Protein AF-A0A938R783-F1 (afdb_monomer_lite)

pLDDT: mean 82.63, std 14.02, range [48.97, 93.31]

Structure (mmCIF, N/CA/C/O backbone):
data_AF-A0A938R783-F1
#
_entry.id   AF-A0A938R783-F1
#
loop_
_atom_site.group_PDB
_atom_site.id
_atom_site.type_symbol
_atom_site.label_atom_id
_atom_site.label_alt_id
_atom_site.label_comp_id
_atom_site.label_asym_id
_atom_site.label_entity_id
_atom_site.label_seq_id
_atom_site.pdbx_PDB_ins_code
_atom_site.Cartn_x
_atom_site.Cartn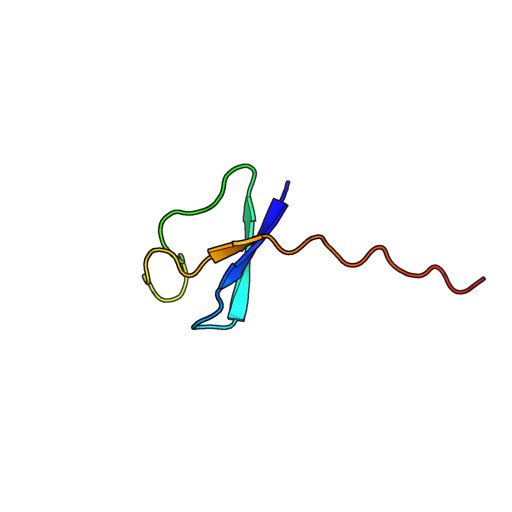_y
_atom_site.Cartn_z
_atom_site.occupancy
_atom_site.B_iso_or_equiv
_atom_site.auth_seq_id
_atom_site.auth_comp_id
_atom_site.auth_asym_id
_atom_site.auth_atom_id
_atom_site.pdbx_PDB_model_num
ATOM 1 N N . MET A 1 1 ? 10.396 -6.684 -6.295 1.00 68.50 1 MET A N 1
ATOM 2 C CA . MET A 1 1 ? 9.314 -5.681 -6.212 1.00 68.50 1 MET A CA 1
ATOM 3 C C . MET A 1 1 ? 9.249 -5.184 -4.774 1.00 68.50 1 MET A C 1
ATOM 5 O O . MET A 1 1 ? 9.824 -5.826 -3.904 1.00 68.50 1 MET A O 1
ATOM 9 N N . ALA A 1 2 ? 8.718 -3.989 -4.538 1.00 82.88 2 ALA A N 1
ATOM 10 C CA . ALA A 1 2 ? 8.632 -3.406 -3.207 1.00 82.88 2 ALA A CA 1
ATOM 11 C C . ALA A 1 2 ? 7.229 -3.653 -2.655 1.00 82.88 2 ALA A C 1
ATOM 13 O O . ALA A 1 2 ? 6.248 -3.369 -3.340 1.00 82.88 2 ALA A O 1
ATOM 14 N N . VAL A 1 3 ? 7.139 -4.159 -1.428 1.00 88.00 3 VAL A N 1
ATOM 15 C CA . VAL A 1 3 ? 5.850 -4.258 -0.746 1.00 88.00 3 VAL A CA 1
ATOM 16 C C . VAL A 1 3 ? 5.516 -2.879 -0.187 1.00 88.00 3 VAL A C 1
ATOM 18 O O . VAL A 1 3 ? 6.362 -2.228 0.422 1.00 88.00 3 VAL A O 1
ATOM 21 N N . PHE A 1 4 ? 4.300 -2.402 -0.415 1.00 90.31 4 PHE A N 1
ATOM 22 C CA . PHE A 1 4 ? 3.767 -1.199 0.209 1.00 90.31 4 PHE A CA 1
ATOM 23 C C . PHE A 1 4 ? 2.568 -1.580 1.068 1.00 90.31 4 PHE A C 1
ATOM 25 O O . PHE A 1 4 ? 1.696 -2.306 0.611 1.00 90.31 4 PHE A O 1
ATOM 32 N N . THR A 1 5 ? 2.515 -1.098 2.302 1.00 91.50 5 THR A N 1
ATOM 33 C CA . THR A 1 5 ? 1.388 -1.308 3.213 1.00 91.50 5 THR A CA 1
ATOM 34 C C . THR A 1 5 ? 0.610 -0.011 3.354 1.00 91.50 5 THR A C 1
ATOM 36 O O . THR A 1 5 ? 1.197 1.059 3.512 1.00 91.50 5 THR A O 1
ATOM 39 N N . CYS A 1 6 ? -0.715 -0.104 3.276 1.00 93.31 6 CYS A N 1
ATOM 40 C CA . CYS A 1 6 ? -1.605 1.001 3.590 1.00 93.31 6 CYS A CA 1
ATOM 41 C C . CYS A 1 6 ? -1.636 1.226 5.098 1.00 93.31 6 CYS A C 1
ATOM 43 O O . CYS A 1 6 ? -2.043 0.329 5.830 1.00 93.31 6 CYS A O 1
ATOM 45 N N . GLU A 1 7 ? -1.333 2.431 5.563 1.00 90.94 7 GLU A N 1
ATOM 46 C CA . GLU A 1 7 ? -1.483 2.752 6.989 1.00 90.94 7 GLU A CA 1
ATOM 47 C C . GLU A 1 7 ? -2.949 2.913 7.418 1.00 90.94 7 GLU A C 1
ATOM 49 O O . GLU A 1 7 ? -3.269 2.737 8.588 1.00 90.94 7 GLU A O 1
ATOM 54 N N . LYS A 1 8 ? -3.866 3.197 6.481 1.00 92.69 8 LYS A N 1
ATOM 55 C CA . LYS A 1 8 ? -5.300 3.348 6.786 1.00 92.69 8 LYS A CA 1
ATOM 56 C C . LYS A 1 8 ? -6.061 2.027 6.862 1.00 92.69 8 LYS A C 1
ATOM 58 O O . LYS A 1 8 ? -6.900 1.868 7.738 1.00 92.69 8 LYS A O 1
ATOM 63 N N . CY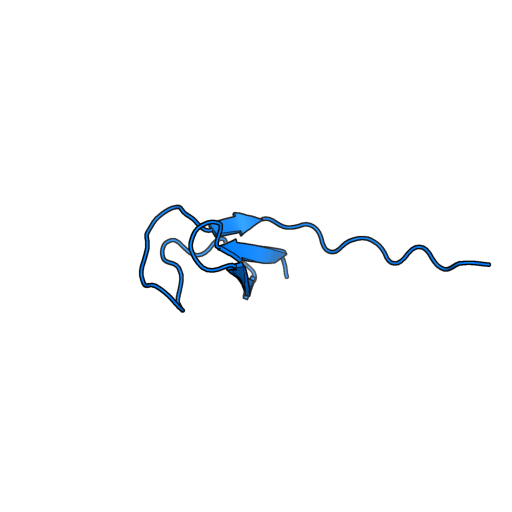S A 1 9 ? -5.831 1.113 5.918 1.00 91.94 9 CYS A N 1
ATOM 64 C CA . CYS A 1 9 ? -6.582 -0.149 5.842 1.00 91.94 9 CYS A CA 1
ATOM 65 C C . CYS A 1 9 ? -5.732 -1.402 6.081 1.00 91.94 9 CYS A C 1
ATOM 67 O O . CYS A 1 9 ? -6.277 -2.497 6.127 1.00 91.94 9 CYS A O 1
ATOM 69 N N . GLY A 1 10 ? -4.408 -1.272 6.210 1.00 88.31 10 GLY A N 1
ATOM 70 C CA . GLY A 1 10 ? -3.506 -2.408 6.416 1.00 88.31 10 GLY A CA 1
ATOM 71 C C . GLY A 1 10 ? -3.224 -3.248 5.166 1.00 88.31 10 GLY A C 1
ATOM 72 O O . GLY A 1 10 ? -2.443 -4.192 5.239 1.00 88.31 10 GLY A O 1
ATOM 73 N N . SER A 1 11 ? -3.809 -2.921 4.006 1.00 91.50 11 SER A N 1
ATOM 74 C CA . SER A 1 11 ? -3.606 -3.693 2.774 1.00 91.50 11 SER A CA 1
ATOM 75 C C . SER A 1 11 ? -2.152 -3.646 2.306 1.00 91.50 11 SER A C 1
ATOM 77 O O . SER A 1 11 ? -1.585 -2.554 2.202 1.00 91.50 11 SER A O 1
ATOM 79 N N . GLN A 1 12 ? -1.586 -4.792 1.933 1.00 91.31 12 GLN A N 1
ATOM 80 C CA . GLN A 1 12 ? -0.237 -4.887 1.376 1.00 91.31 12 GLN A CA 1
ATOM 81 C C . GLN A 1 12 ? -0.289 -5.072 -0.140 1.00 91.31 12 GLN A C 1
ATOM 83 O O . GLN A 1 12 ? -1.072 -5.872 -0.645 1.00 91.31 12 GLN A O 1
ATOM 88 N N . VAL A 1 13 ? 0.543 -4.336 -0.872 1.00 89.00 13 VAL A N 1
ATOM 89 C CA . VAL A 1 13 ? 0.643 -4.418 -2.329 1.00 89.00 13 VAL A CA 1
ATOM 90 C C . VAL A 1 13 ? 2.086 -4.623 -2.752 1.00 89.00 13 VAL A C 1
ATOM 92 O O . VAL A 1 13 ? 2.984 -3.900 -2.334 1.00 89.00 13 VAL A O 1
ATOM 95 N N . ASP A 1 14 ? 2.300 -5.622 -3.591 1.00 89.69 14 ASP A N 1
ATOM 96 C CA . ASP A 1 14 ? 3.575 -5.954 -4.209 1.00 89.69 14 ASP A CA 1
ATOM 97 C C . ASP A 1 14 ? 3.658 -5.247 -5.566 1.00 89.69 14 ASP A C 1
ATO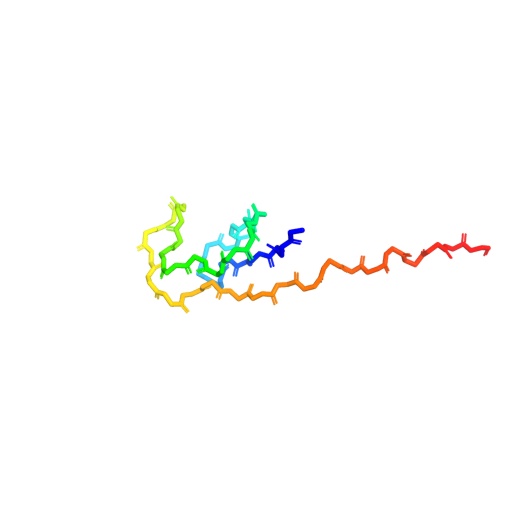M 99 O O . ASP A 1 14 ? 2.995 -5.624 -6.528 1.00 89.69 14 ASP A O 1
ATOM 103 N N . THR A 1 15 ? 4.409 -4.149 -5.647 1.00 86.81 15 THR A N 1
ATOM 104 C CA . THR A 1 15 ? 4.538 -3.396 -6.900 1.00 86.81 15 THR A CA 1
ATOM 105 C C . THR A 1 15 ? 5.959 -2.898 -7.107 1.00 86.81 15 THR A C 1
ATOM 107 O O . THR A 1 15 ? 6.756 -2.719 -6.184 1.00 86.81 15 THR A O 1
ATOM 110 N N . ARG A 1 16 ? 6.331 -2.644 -8.365 1.00 86.69 16 ARG A N 1
ATOM 111 C CA . ARG A 1 16 ? 7.637 -2.036 -8.670 1.00 86.69 16 ARG A CA 1
ATOM 112 C C . ARG A 1 16 ? 7.718 -0.580 -8.198 1.00 86.69 16 ARG A C 1
ATOM 114 O O . ARG A 1 16 ? 8.769 -0.155 -7.725 1.00 86.69 16 ARG A O 1
ATOM 121 N N . CYS A 1 17 ? 6.621 0.164 -8.323 1.00 89.00 17 CYS A N 1
ATOM 122 C CA . CYS A 1 17 ? 6.542 1.595 -8.032 1.00 89.00 17 CYS A CA 1
ATOM 123 C C . CYS A 1 17 ? 5.533 1.875 -6.914 1.00 89.00 17 CYS A C 1
ATOM 125 O O . CYS A 1 17 ? 4.495 1.214 -6.845 1.00 89.00 17 CYS A O 1
ATOM 127 N N . LYS A 1 18 ? 5.815 2.890 -6.085 1.00 87.69 18 LYS A N 1
ATOM 128 C CA . LYS A 1 18 ? 4.933 3.330 -4.994 1.00 87.69 18 LYS A CA 1
ATOM 129 C C . LYS A 1 18 ? 3.549 3.714 -5.541 1.00 87.69 18 LYS A C 1
ATOM 131 O O . LYS A 1 18 ? 3.475 4.646 -6.347 1.00 87.69 18 LYS A O 1
ATOM 136 N N . PRO A 1 19 ? 2.460 3.055 -5.112 1.00 88.94 19 PRO A N 1
ATOM 137 C CA . PRO A 1 19 ? 1.119 3.428 -5.543 1.00 88.94 19 PRO A CA 1
ATOM 138 C C . PRO A 1 19 ? 0.751 4.821 -5.016 1.00 88.94 19 PRO A C 1
ATOM 140 O O . PRO A 1 19 ? 0.969 5.125 -3.843 1.00 88.94 19 PRO A O 1
ATOM 143 N N . LYS A 1 20 ? 0.161 5.669 -5.871 1.00 90.44 20 LYS A N 1
ATOM 144 C CA . LYS A 1 20 ? -0.365 6.989 -5.461 1.00 90.44 20 LYS A CA 1
ATOM 145 C C . LYS A 1 20 ? -1.624 6.867 -4.597 1.00 90.44 20 LYS A C 1
ATOM 147 O O . LYS A 1 20 ? -1.820 7.66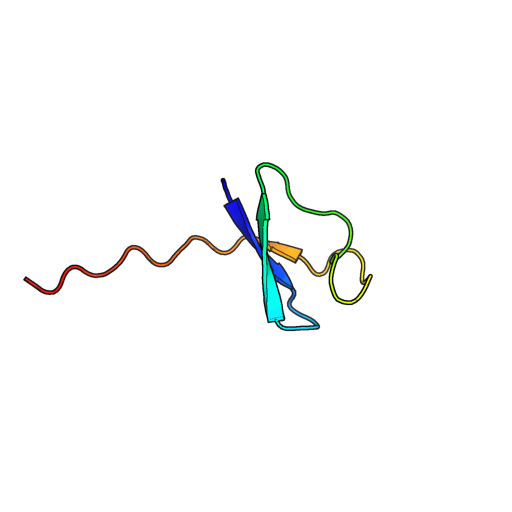5 -3.682 1.00 90.44 20 LYS A O 1
ATOM 152 N N . LYS A 1 21 ? -2.466 5.882 -4.915 1.00 91.69 21 LYS A N 1
ATOM 153 C CA . LYS A 1 21 ? -3.723 5.558 -4.236 1.00 91.69 21 LYS A CA 1
ATOM 154 C C . LYS A 1 21 ? -3.669 4.128 -3.730 1.00 91.69 21 LYS A C 1
ATOM 156 O O . LYS A 1 21 ? -3.136 3.258 -4.416 1.00 91.69 21 LYS A O 1
ATOM 161 N N . CYS A 1 22 ? -4.234 3.892 -2.557 1.00 92.19 22 CYS A N 1
ATOM 162 C CA . CYS A 1 22 ? -4.467 2.550 -2.067 1.00 92.19 22 CYS A CA 1
ATOM 163 C C . CYS A 1 22 ? -5.544 1.874 -2.935 1.00 92.19 22 CYS A C 1
ATOM 165 O O . CYS A 1 22 ? -6.648 2.409 -3.018 1.00 92.19 22 CYS A O 1
ATOM 167 N N . PRO A 1 23 ? -5.282 0.711 -3.556 1.00 89.25 23 PRO A N 1
ATOM 168 C CA . PRO A 1 23 ? -6.281 0.031 -4.383 1.00 89.25 23 PRO A CA 1
ATOM 169 C C . PRO A 1 23 ? -7.441 -0.550 -3.564 1.00 89.25 23 PRO A C 1
ATOM 171 O O . PRO A 1 23 ? -8.496 -0.813 -4.125 1.00 89.25 23 PRO A O 1
ATOM 174 N N . GLN A 1 24 ? -7.260 -0.735 -2.251 1.00 92.31 24 GLN A N 1
ATOM 175 C CA . GLN A 1 24 ? -8.289 -1.315 -1.387 1.00 92.31 24 GLN A CA 1
ATOM 176 C C . GLN A 1 24 ? -9.268 -0.279 -0.813 1.00 92.31 24 GLN A C 1
ATOM 178 O O . GLN A 1 24 ? -10.473 -0.481 -0.879 1.00 92.31 24 GLN A O 1
ATOM 183 N N . CYS A 1 25 ? -8.767 0.833 -0.262 1.00 91.69 25 CYS A N 1
ATOM 184 C CA . CYS A 1 25 ? -9.603 1.874 0.348 1.00 91.69 25 CYS A CA 1
ATOM 185 C C . CYS A 1 25 ? -9.692 3.180 -0.461 1.00 91.69 25 CYS A C 1
ATOM 187 O O . CYS A 1 25 ? -10.413 4.087 -0.069 1.00 91.69 25 CYS A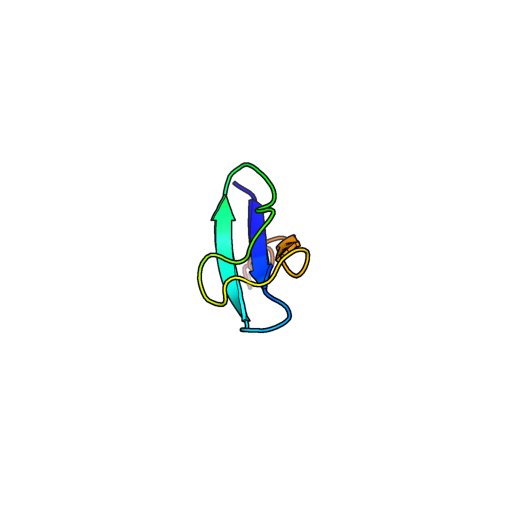 O 1
ATOM 189 N N . GLY A 1 26 ? -8.954 3.318 -1.568 1.00 90.38 26 GLY A N 1
ATOM 190 C CA . GLY A 1 26 ? -8.994 4.501 -2.442 1.00 90.38 26 GLY A CA 1
ATOM 191 C C . GLY A 1 26 ? -8.206 5.721 -1.947 1.00 90.38 26 GLY A C 1
ATOM 192 O O . GLY A 1 26 ? -8.021 6.680 -2.697 1.00 90.38 26 GLY A O 1
ATOM 193 N N . GLU A 1 27 ? -7.696 5.678 -0.718 1.00 92.56 27 GLU A N 1
ATOM 194 C CA . GLU A 1 27 ? -6.981 6.780 -0.072 1.00 92.56 27 GLU A CA 1
ATOM 195 C C . GLU A 1 27 ? -5.640 7.100 -0.740 1.00 92.56 27 GLU A C 1
ATOM 197 O O . GLU A 1 27 ? -4.869 6.213 -1.117 1.00 92.56 27 GLU A O 1
ATOM 202 N N . THR A 1 28 ? -5.344 8.390 -0.885 1.00 93.12 28 THR A N 1
ATOM 203 C CA . THR A 1 28 ? -4.109 8.891 -1.500 1.00 93.12 28 THR A CA 1
ATOM 204 C C . THR A 1 28 ? -3.012 9.085 -0.463 1.00 93.12 28 THR A C 1
ATOM 206 O O . THR A 1 28 ? -3.272 9.585 0.624 1.00 93.12 28 THR A O 1
ATOM 209 N N . GLY A 1 29 ? -1.765 8.754 -0.806 1.00 89.12 29 GLY A N 1
ATOM 210 C CA . GLY A 1 29 ? -0.600 9.095 0.027 1.00 89.12 29 GLY A CA 1
ATOM 211 C C . GLY A 1 29 ? -0.372 8.215 1.264 1.00 89.12 29 GLY A C 1
ATOM 212 O O . GLY A 1 29 ? 0.635 8.387 1.934 1.00 89.12 29 GLY A O 1
ATOM 213 N N . VAL A 1 30 ? -1.237 7.231 1.517 1.00 92.25 30 VAL A N 1
ATOM 214 C CA . VAL A 1 30 ? -1.181 6.327 2.688 1.00 92.25 30 VAL A CA 1
ATOM 215 C C . VAL A 1 30 ? -0.358 5.052 2.470 1.00 92.25 30 VAL A C 1
ATOM 217 O O . VAL A 1 30 ? -0.328 4.173 3.327 1.00 92.25 30 VAL A O 1
ATOM 220 N N . MET A 1 31 ? 0.246 4.892 1.290 1.00 91.56 31 MET A N 1
ATOM 221 C CA . MET A 1 31 ? 1.067 3.726 0.960 1.00 91.56 31 MET A CA 1
ATOM 222 C C . MET A 1 31 ? 2.479 3.915 1.502 1.00 91.56 31 MET A C 1
ATOM 224 O O . MET A 1 31 ? 3.192 4.806 1.048 1.00 91.56 31 MET A O 1
ATOM 228 N N . CYS A 1 32 ? 2.915 3.058 2.417 1.00 89.56 32 CYS A N 1
ATOM 229 C CA . CYS A 1 32 ? 4.251 3.093 3.005 1.00 89.56 32 CYS A CA 1
ATOM 230 C C . CYS A 1 32 ? 5.050 1.871 2.577 1.00 89.56 32 CYS A C 1
ATOM 232 O O . CYS A 1 32 ? 4.543 0.756 2.583 1.00 89.56 32 CYS A O 1
ATOM 234 N N . LYS A 1 33 ? 6.294 2.077 2.134 1.00 87.38 33 LYS A N 1
ATOM 235 C CA . LYS A 1 33 ? 7.141 0.980 1.660 1.00 87.38 33 LYS A CA 1
ATOM 236 C C . LYS A 1 33 ? 7.539 0.136 2.861 1.00 87.38 33 LYS A C 1
ATOM 238 O O . LYS A 1 33 ? 8.159 0.649 3.785 1.00 87.38 33 LYS A O 1
ATOM 243 N N . VAL A 1 34 ? 7.192 -1.138 2.824 1.00 84.00 34 VAL A N 1
ATOM 244 C CA . VAL A 1 34 ? 7.570 -2.105 3.842 1.00 84.00 34 VAL A CA 1
ATOM 245 C C . VAL A 1 34 ? 8.637 -2.981 3.226 1.00 84.00 34 VAL A C 1
ATOM 247 O O . VAL A 1 34 ? 8.419 -3.661 2.222 1.00 84.00 34 VAL A O 1
ATOM 250 N N . GLU A 1 35 ? 9.836 -2.905 3.784 1.00 74.44 35 GLU A N 1
ATOM 251 C CA . GLU A 1 35 ? 10.857 -3.885 3.461 1.00 74.44 35 GLU A CA 1
ATOM 252 C C . GLU A 1 35 ? 10.378 -5.228 4.016 1.00 74.44 35 GLU A C 1
ATOM 254 O O . GLU A 1 35 ? 10.026 -5.291 5.198 1.00 74.44 35 GLU A O 1
ATOM 259 N N . PRO A 1 36 ? 10.291 -6.291 3.193 1.00 68.06 36 PRO A N 1
ATOM 260 C CA . PRO A 1 36 ? 9.893 -7.587 3.710 1.00 68.06 36 PRO A CA 1
ATOM 261 C C . PRO A 1 36 ? 10.887 -7.957 4.818 1.00 68.06 36 PRO A C 1
ATOM 263 O O . PRO A 1 36 ? 12.102 -7.878 4.583 1.00 68.06 36 PRO A O 1
ATOM 266 N N . PRO A 1 37 ? 10.415 -8.305 6.029 1.00 55.75 37 PRO A N 1
ATOM 267 C CA . PRO A 1 37 ? 11.303 -8.714 7.097 1.00 55.75 37 PRO A CA 1
ATOM 268 C C . PRO A 1 37 ? 12.096 -9.906 6.577 1.00 55.75 37 PRO A C 1
ATOM 270 O O . PRO A 1 37 ? 11.529 -10.949 6.258 1.00 55.75 37 PRO A O 1
ATOM 273 N N . LYS A 1 38 ? 13.412 -9.718 6.429 1.00 51.94 38 LYS A N 1
ATOM 274 C CA . LYS A 1 38 ? 14.339 -10.800 6.112 1.00 51.94 38 LYS A CA 1
ATOM 275 C C . LYS A 1 38 ? 14.100 -11.879 7.152 1.00 51.94 38 LYS A C 1
ATOM 277 O O . LYS A 1 38 ? 14.382 -11.677 8.333 1.00 51.94 38 LYS A O 1
ATOM 282 N N . GLU A 1 39 ? 13.510 -12.972 6.693 1.00 56.88 39 GLU A N 1
ATOM 283 C CA . GLU A 1 39 ? 13.233 -14.172 7.453 1.00 56.88 39 GLU A CA 1
ATOM 284 C C . GLU A 1 39 ? 14.494 -14.508 8.252 1.00 56.88 39 GLU A C 1
ATOM 286 O O . GLU A 1 39 ? 15.548 -14.827 7.689 1.00 56.88 39 GLU A O 1
ATOM 291 N N . LYS A 1 40 ? 14.433 -14.331 9.576 1.00 48.97 40 LYS A N 1
ATOM 292 C CA . LYS A 1 40 ? 15.478 -14.822 10.464 1.00 48.97 40 LYS A CA 1
ATOM 293 C C . LYS A 1 40 ? 15.424 -16.342 10.338 1.00 48.97 40 LYS A C 1
ATOM 295 O O . LYS A 1 40 ? 14.669 -16.983 11.061 1.00 48.97 40 LYS A O 1
ATOM 300 N N . LYS A 1 41 ? 16.195 -16.907 9.401 1.00 50.75 41 LYS A N 1
ATOM 301 C CA . LYS A 1 41 ? 16.543 -18.330 9.385 1.00 50.75 41 LYS A CA 1
ATOM 302 C C . LYS A 1 41 ? 17.117 -18.647 10.760 1.00 50.75 41 LYS A C 1
ATOM 304 O O . LYS A 1 41 ? 18.257 -18.298 11.061 1.00 50.75 41 LYS A O 1
ATOM 309 N N . LYS A 1 42 ? 16.287 -19.234 11.616 1.00 54.25 42 LYS A N 1
ATOM 310 C CA . LYS A 1 42 ? 16.694 -19.793 12.897 1.00 54.25 42 LYS A CA 1
ATOM 311 C C . LYS A 1 42 ? 17.523 -21.033 12.551 1.00 54.25 42 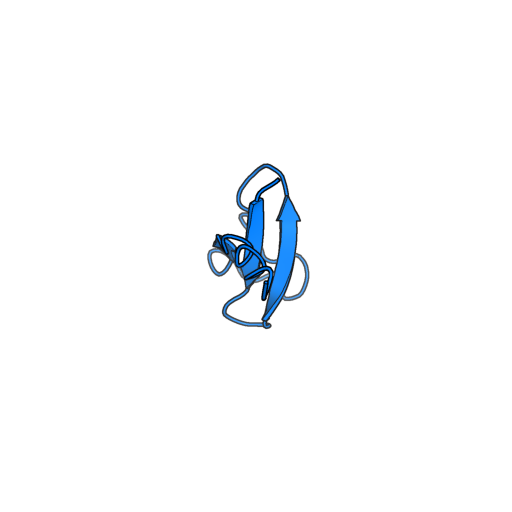LYS A C 1
ATOM 313 O O . LYS A 1 42 ? 16.972 -22.011 12.054 1.00 54.25 42 LYS A O 1
ATOM 318 N N . LYS A 1 43 ? 18.844 -20.895 12.656 1.00 55.59 43 LYS A N 1
ATOM 319 C CA . LYS A 1 43 ? 19.810 -21.991 12.561 1.00 55.59 43 LYS A CA 1
ATOM 320 C C . LYS A 1 43 ? 19.840 -22.749 13.882 1.00 55.59 43 LYS A C 1
ATOM 322 O O . LYS A 1 43 ? 19.626 -22.082 14.921 1.00 55.59 43 LYS A O 1
#

Foldseek 3Di:
DWWWAFPVPRDIDDDPDFDQADPPPRDGPRTHTDDPPPPPPPD

Radius of gyration: 11.9 Å; chains: 1; bounding box: 29×31×22 Å

Secondary structure (DSSP, 8-state):
-EEEEETTT--EEEESS--SB-TTT--BS-EEEE---------

Sequence (43 aa):
MAVFTCEKCGSQVDTRCKPKKCPQCGETGVMCKVEPPKEKKKK